Protein AF-A0A0F9HYS3-F1 (afdb_monomer_lite)

Structure (mmCIF, N/CA/C/O backbone):
data_AF-A0A0F9HYS3-F1
#
_entry.id   AF-A0A0F9HYS3-F1
#
loop_
_atom_site.group_PDB
_atom_site.id
_atom_site.type_symbol
_atom_site.label_atom_id
_atom_site.label_alt_id
_atom_site.label_comp_id
_atom_site.label_asym_id
_atom_site.label_entity_id
_atom_site.label_seq_id
_atom_site.pdbx_PDB_ins_code
_atom_site.Cartn_x
_atom_site.Cartn_y
_atom_site.Cartn_z
_atom_site.occupancy
_atom_site.B_iso_or_equiv
_atom_site.auth_seq_id
_atom_site.auth_comp_id
_atom_site.auth_asym_id
_atom_site.auth_atom_id
_atom_site.pdbx_PDB_model_num
ATOM 1 N N . TYR A 1 1 ? -2.710 7.771 -17.069 1.00 67.56 1 TYR A N 1
ATOM 2 C CA . TYR A 1 1 ? -3.568 6.941 -16.223 1.00 67.56 1 TYR A CA 1
ATOM 3 C C . TYR A 1 1 ? -4.146 5.810 -17.054 1.00 67.56 1 TYR A C 1
ATOM 5 O O . TYR A 1 1 ? -4.874 6.081 -18.005 1.00 67.56 1 TYR A O 1
ATOM 13 N N . ASP A 1 2 ? -3.765 4.574 -16.735 1.00 84.75 2 ASP A N 1
ATOM 14 C CA . ASP A 1 2 ? -4.340 3.351 -17.304 1.00 84.75 2 ASP A CA 1
ATOM 15 C C . ASP A 1 2 ? -4.899 2.511 -16.137 1.00 84.75 2 ASP A C 1
ATOM 17 O O . ASP A 1 2 ? -4.123 1.985 -15.327 1.00 84.75 2 ASP A O 1
ATOM 21 N N . PRO A 1 3 ? -6.233 2.416 -15.990 1.00 85.31 3 PRO A N 1
ATOM 22 C CA . PRO A 1 3 ? -6.839 1.704 -14.872 1.00 85.31 3 PRO A CA 1
ATOM 23 C C . PRO A 1 3 ? -6.605 0.190 -14.945 1.00 85.31 3 PRO A C 1
ATOM 25 O O . PRO A 1 3 ? -6.527 -0.462 -13.903 1.00 85.31 3 PRO A O 1
ATOM 28 N N . ILE A 1 4 ? -6.463 -0.376 -16.148 1.00 89.75 4 ILE A N 1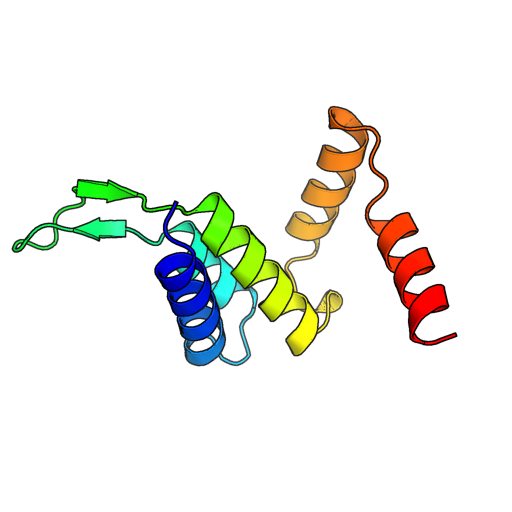
ATOM 29 C CA . ILE A 1 4 ? -6.208 -1.808 -16.322 1.00 89.75 4 ILE A CA 1
ATOM 30 C C . ILE A 1 4 ? -4.792 -2.132 -15.868 1.00 89.75 4 ILE A C 1
ATOM 32 O O . ILE A 1 4 ? -4.600 -3.091 -15.120 1.00 89.75 4 ILE A O 1
ATOM 36 N N . ASP A 1 5 ? -3.816 -1.313 -16.253 1.00 86.62 5 ASP A N 1
ATOM 37 C CA . ASP A 1 5 ? -2.4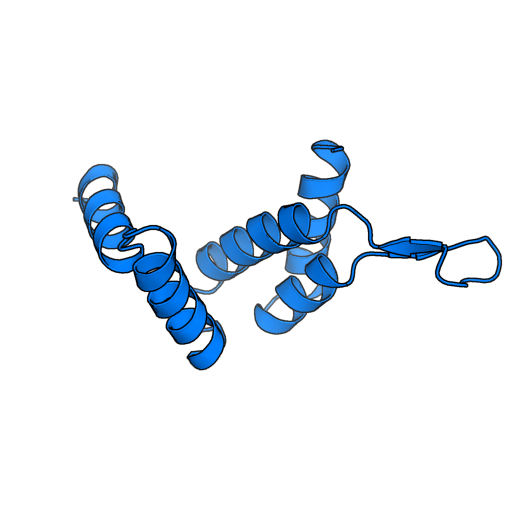35 -1.475 -15.799 1.00 86.62 5 ASP A CA 1
ATOM 38 C C . ASP A 1 5 ? -2.323 -1.312 -14.279 1.00 86.62 5 ASP A C 1
ATOM 40 O O . ASP A 1 5 ? -1.722 -2.153 -13.613 1.00 86.62 5 ASP A O 1
ATOM 44 N 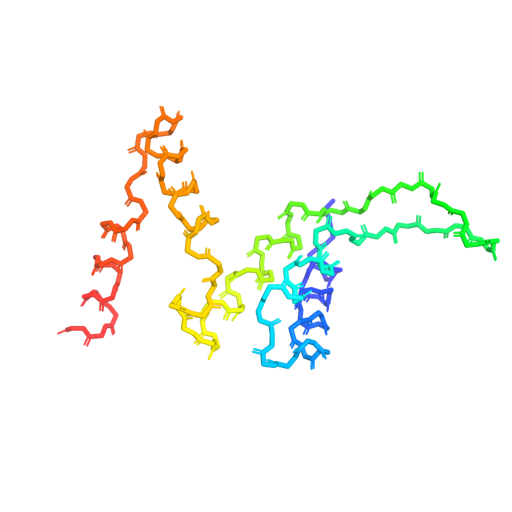N . THR A 1 6 ? -2.992 -0.300 -13.717 1.00 92.31 6 THR A N 1
ATOM 45 C CA . THR A 1 6 ? -3.007 -0.051 -12.268 1.00 92.31 6 THR A CA 1
ATOM 46 C C . THR A 1 6 ? -3.485 -1.278 -11.498 1.00 92.31 6 THR A C 1
ATOM 48 O O . THR A 1 6 ? -2.789 -1.774 -10.613 1.00 92.31 6 THR A O 1
ATOM 51 N N . LEU A 1 7 ? -4.654 -1.811 -11.864 1.00 93.19 7 LEU A N 1
ATOM 52 C CA . LEU A 1 7 ? -5.204 -3.001 -11.220 1.00 93.19 7 LEU A CA 1
ATOM 53 C C . LEU A 1 7 ? -4.299 -4.215 -11.446 1.00 93.19 7 LEU A C 1
ATOM 55 O O . LEU A 1 7 ? -3.928 -4.892 -10.488 1.00 93.19 7 LEU A O 1
ATOM 59 N N . THR A 1 8 ? -3.907 -4.478 -12.692 1.00 93.94 8 THR A N 1
ATOM 60 C CA . THR A 1 8 ? -3.129 -5.673 -13.051 1.00 93.94 8 THR A CA 1
ATOM 61 C C . THR A 1 8 ? -1.810 -5.731 -12.288 1.00 93.94 8 THR A C 1
ATOM 63 O O . THR A 1 8 ? -1.483 -6.766 -11.707 1.00 93.94 8 THR A O 1
ATOM 66 N N . VAL A 1 9 ? -1.079 -4.617 -12.222 1.00 94.19 9 VAL A N 1
ATOM 67 C CA . VAL A 1 9 ? 0.200 -4.526 -11.509 1.00 94.19 9 VAL A CA 1
ATOM 68 C C . VAL A 1 9 ? 0.006 -4.740 -10.012 1.00 94.19 9 VAL A C 1
ATOM 70 O O . VAL A 1 9 ? 0.721 -5.545 -9.414 1.00 94.19 9 VAL A O 1
ATOM 73 N N . SER A 1 10 ? -0.979 -4.082 -9.396 1.00 95.31 10 SER A N 1
ATOM 74 C CA . SER A 1 10 ? -1.228 -4.212 -7.957 1.00 95.31 10 SER A CA 1
ATOM 75 C C . SER A 1 10 ? -1.665 -5.625 -7.561 1.00 95.31 10 SER A C 1
ATOM 77 O O . SER A 1 10 ? -1.199 -6.145 -6.541 1.00 95.31 10 SER A O 1
ATOM 79 N N . PHE A 1 11 ? -2.507 -6.278 -8.369 1.00 95.56 11 PHE A N 1
ATOM 80 C CA . PHE A 1 11 ? -2.898 -7.675 -8.159 1.00 95.56 11 PHE A CA 1
ATOM 81 C C . PHE A 1 11 ? -1.718 -8.628 -8.351 1.00 95.56 11 PHE A C 1
ATOM 83 O O . PHE A 1 11 ? -1.491 -9.493 -7.504 1.00 95.56 11 PHE A O 1
ATOM 90 N N . ALA A 1 12 ? -0.938 -8.460 -9.422 1.00 96.19 12 ALA A N 1
ATOM 91 C CA . ALA A 1 12 ? 0.230 -9.292 -9.690 1.00 96.19 12 ALA A CA 1
ATOM 92 C C . ALA A 1 12 ? 1.275 -9.174 -8.571 1.00 96.19 12 ALA A C 1
ATOM 94 O O . ALA A 1 12 ? 1.778 -10.191 -8.092 1.00 96.19 12 ALA A O 1
ATOM 95 N N . ALA A 1 13 ? 1.547 -7.954 -8.098 1.00 96.19 13 ALA A N 1
ATOM 96 C CA . ALA A 1 13 ? 2.477 -7.700 -7.004 1.00 96.19 13 ALA A CA 1
ATOM 97 C C . ALA A 1 13 ? 2.047 -8.406 -5.710 1.00 96.19 13 ALA A C 1
ATOM 99 O O . ALA A 1 13 ? 2.849 -9.117 -5.106 1.00 96.19 13 ALA A O 1
ATOM 100 N N . ASN A 1 14 ? 0.774 -8.279 -5.321 1.00 96.06 14 ASN A N 1
ATOM 101 C CA . ASN A 1 14 ? 0.231 -8.962 -4.144 1.00 96.06 14 ASN A CA 1
ATOM 102 C C . ASN A 1 14 ? 0.238 -10.490 -4.306 1.00 96.06 14 ASN A C 1
ATOM 104 O O . ASN A 1 14 ? 0.625 -11.213 -3.392 1.00 96.06 14 ASN A O 1
ATOM 108 N N . ARG A 1 15 ? -0.121 -11.002 -5.489 1.00 95.81 15 ARG A N 1
ATOM 109 C CA . ARG A 1 15 ? -0.122 -12.444 -5.772 1.00 95.81 15 ARG A CA 1
ATOM 110 C C . ARG A 1 15 ? 1.277 -13.057 -5.739 1.00 95.81 15 ARG A C 1
ATOM 112 O O . ARG A 1 15 ? 1.414 -14.212 -5.328 1.00 95.81 15 ARG A O 1
ATOM 119 N N . PHE A 1 16 ? 2.280 -12.323 -6.214 1.00 96.25 16 PHE A N 1
ATOM 120 C CA . PHE A 1 16 ? 3.670 -12.768 -6.260 1.00 96.25 16 PHE A CA 1
ATOM 121 C C . PHE A 1 16 ? 4.353 -12.668 -4.895 1.00 96.25 16 PHE A C 1
ATOM 123 O O . PHE A 1 16 ? 5.085 -13.574 -4.507 1.00 96.25 16 PHE A O 1
ATOM 130 N N . ALA A 1 17 ? 4.107 -11.581 -4.164 1.00 94.50 17 ALA A N 1
ATOM 131 C CA . ALA A 1 17 ? 4.665 -11.375 -2.834 1.00 94.50 17 ALA A CA 1
ATOM 132 C C . ALA A 1 17 ? 3.985 -12.230 -1.750 1.00 94.50 17 ALA A C 1
ATOM 134 O O . ALA A 1 17 ? 4.558 -12.377 -0.677 1.00 94.50 17 ALA A O 1
ATOM 135 N N . ALA A 1 18 ? 2.814 -12.808 -2.053 1.00 83.38 18 ALA A N 1
ATOM 136 C CA . ALA A 1 18 ? 2.058 -13.750 -1.230 1.00 83.38 18 ALA A CA 1
ATOM 137 C C . ALA A 1 18 ? 1.799 -13.254 0.205 1.00 83.38 18 ALA A C 1
ATOM 139 O O . ALA A 1 18 ? 0.782 -12.611 0.454 1.00 83.38 18 ALA A O 1
ATOM 140 N N . ASP A 1 19 ? 2.690 -13.574 1.142 1.00 84.69 19 ASP A N 1
ATOM 141 C CA . ASP A 1 19 ? 2.591 -13.281 2.571 1.00 84.69 19 ASP A CA 1
ATOM 142 C C . ASP A 1 19 ? 3.439 -12.085 3.035 1.00 84.69 19 ASP A C 1
ATOM 144 O O . ASP A 1 19 ? 3.335 -11.691 4.200 1.00 84.69 19 ASP A O 1
ATOM 148 N N . ASP A 1 20 ? 4.222 -11.478 2.138 1.00 94.69 20 ASP A N 1
ATOM 149 C CA . ASP A 1 20 ? 5.032 -10.288 2.403 1.00 94.69 20 ASP A CA 1
ATOM 150 C C . ASP A 1 20 ? 4.362 -9.015 1.833 1.00 94.69 20 ASP A C 1
ATOM 152 O O . ASP A 1 20 ? 4.607 -8.623 0.682 1.00 94.69 20 ASP A O 1
ATOM 156 N N . PRO A 1 21 ? 3.523 -8.316 2.624 1.00 94.56 21 PRO A N 1
ATOM 157 C CA . PRO A 1 21 ? 2.834 -7.114 2.160 1.00 94.56 21 PRO A CA 1
ATOM 158 C C . PRO A 1 21 ? 3.801 -5.961 1.861 1.00 94.56 21 PRO A C 1
ATOM 160 O O . PRO A 1 21 ? 3.523 -5.126 0.998 1.00 94.56 21 PRO A O 1
ATOM 163 N N . ARG A 1 22 ? 4.971 -5.920 2.514 1.00 95.81 22 ARG A N 1
ATOM 164 C CA . ARG A 1 22 ? 6.003 -4.920 2.224 1.00 95.81 22 ARG A CA 1
ATOM 165 C C . ARG A 1 22 ? 6.561 -5.145 0.823 1.00 95.81 22 ARG A C 1
ATOM 167 O O . ARG A 1 22 ? 6.697 -4.186 0.063 1.00 95.81 22 ARG A O 1
ATOM 174 N N . ARG A 1 23 ? 6.865 -6.391 0.459 1.00 96.44 23 ARG A N 1
ATOM 175 C CA . ARG A 1 23 ? 7.348 -6.725 -0.885 1.00 96.44 23 ARG A CA 1
ATOM 176 C C . ARG A 1 23 ? 6.308 -6.418 -1.959 1.00 96.44 23 ARG A C 1
ATOM 178 O O . ARG A 1 23 ? 6.691 -5.886 -2.998 1.00 96.44 23 ARG A O 1
ATOM 185 N N . ALA A 1 24 ? 5.024 -6.675 -1.706 1.00 95.94 24 ALA A N 1
ATOM 186 C CA . ALA A 1 24 ? 3.946 -6.320 -2.636 1.00 95.94 24 ALA A CA 1
ATOM 187 C C . ALA A 1 24 ? 3.946 -4.815 -2.958 1.00 95.94 24 ALA A C 1
ATOM 189 O O . ALA A 1 24 ? 3.964 -4.420 -4.124 1.00 95.94 24 ALA A O 1
ATOM 190 N N . ILE A 1 25 ? 3.995 -3.975 -1.920 1.00 95.75 25 ILE A N 1
ATOM 191 C CA . ILE A 1 25 ? 4.006 -2.514 -2.064 1.00 95.75 25 ILE A CA 1
ATOM 192 C C . ILE A 1 25 ? 5.271 -2.054 -2.790 1.00 95.75 25 ILE A C 1
ATOM 194 O O . ILE A 1 25 ? 5.185 -1.261 -3.724 1.00 95.75 25 ILE A O 1
ATOM 198 N N . LEU A 1 26 ? 6.440 -2.582 -2.409 1.00 95.81 26 LEU A N 1
ATOM 199 C CA . LEU A 1 26 ? 7.714 -2.206 -3.024 1.00 95.81 26 LEU A CA 1
ATOM 200 C C . LEU A 1 26 ? 7.776 -2.550 -4.513 1.00 95.81 26 LEU A C 1
ATOM 202 O O . LEU A 1 26 ? 8.322 -1.762 -5.280 1.00 95.81 26 LEU A O 1
ATOM 206 N N . ILE A 1 27 ? 7.210 -3.683 -4.934 1.00 94.88 27 ILE A N 1
ATOM 207 C CA . ILE A 1 27 ? 7.098 -4.025 -6.357 1.00 94.88 27 ILE A CA 1
ATOM 208 C C . ILE A 1 27 ? 6.236 -2.984 -7.079 1.00 94.88 27 ILE A C 1
ATOM 210 O O . ILE A 1 27 ? 6.654 -2.457 -8.107 1.00 94.88 27 ILE A O 1
ATOM 214 N N . ALA A 1 28 ? 5.065 -2.655 -6.529 1.00 95.06 28 ALA A N 1
ATOM 215 C CA . ALA A 1 28 ? 4.116 -1.756 -7.177 1.00 95.06 28 ALA A CA 1
ATOM 216 C C . ALA A 1 28 ? 4.655 -0.321 -7.331 1.00 95.06 28 ALA A C 1
ATOM 218 O O . ALA A 1 28 ? 4.567 0.242 -8.422 1.00 95.06 28 ALA A O 1
ATOM 219 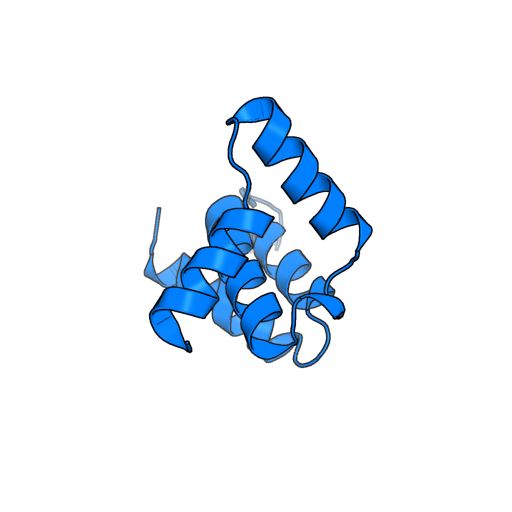N N . VAL A 1 29 ? 5.269 0.246 -6.283 1.00 94.50 29 VAL A N 1
ATOM 220 C CA . VAL A 1 29 ? 5.792 1.632 -6.300 1.00 94.50 29 VAL A CA 1
ATOM 221 C C . VAL A 1 29 ? 7.089 1.794 -7.102 1.00 94.50 29 VAL A C 1
ATOM 223 O O . VAL A 1 29 ? 7.491 2.915 -7.408 1.00 94.50 29 VAL A O 1
ATOM 226 N N . ASN A 1 30 ? 7.753 0.687 -7.446 1.00 93.25 30 ASN A N 1
ATOM 227 C CA . ASN A 1 30 ? 8.950 0.675 -8.293 1.00 93.25 30 ASN A CA 1
ATOM 228 C C . ASN A 1 30 ? 8.666 0.143 -9.705 1.00 93.25 30 ASN A C 1
ATOM 230 O O . ASN A 1 30 ? 9.606 -0.164 -10.445 1.00 93.25 30 ASN A O 1
ATOM 234 N N . HIS A 1 31 ? 7.390 0.016 -10.087 1.00 89.69 31 HIS A N 1
ATOM 235 C CA . HIS A 1 31 ? 7.021 -0.444 -11.421 1.00 89.69 31 HIS A CA 1
ATOM 236 C C . HIS A 1 31 ? 7.544 0.524 -12.484 1.00 89.69 31 HIS A C 1
ATOM 238 O O . HIS A 1 31 ? 7.283 1.732 -12.451 1.00 89.69 31 HIS A O 1
ATOM 244 N N . ARG A 1 32 ? 8.318 -0.018 -13.424 1.00 89.44 32 ARG A N 1
ATOM 245 C CA . ARG A 1 32 ? 9.073 0.758 -14.406 1.00 89.44 32 ARG A CA 1
ATOM 246 C C . ARG A 1 32 ? 8.796 0.298 -15.823 1.00 89.44 32 ARG A C 1
ATOM 248 O O . ARG A 1 32 ? 8.526 -0.872 -16.071 1.00 89.44 32 ARG A O 1
ATOM 255 N N . ASP A 1 33 ? 8.896 1.253 -16.728 1.00 89.62 33 ASP A N 1
ATOM 256 C CA . ASP A 1 33 ? 8.949 1.036 -18.162 1.00 89.62 33 ASP A CA 1
ATOM 257 C C . ASP A 1 33 ? 10.424 0.871 -18.549 1.00 89.62 33 ASP A C 1
ATOM 259 O O . ASP A 1 33 ? 11.271 1.664 -18.112 1.00 89.62 33 ASP A O 1
ATOM 263 N N . THR A 1 34 ? 10.747 -0.157 -19.327 1.00 91.88 34 THR A N 1
ATOM 264 C CA . THR A 1 34 ? 12.118 -0.418 -19.784 1.00 91.88 34 THR A CA 1
ATOM 265 C C . THR A 1 34 ? 12.166 -0.596 -21.288 1.00 91.88 34 THR A C 1
ATOM 267 O O . THR A 1 34 ? 11.222 -1.121 -21.873 1.00 91.88 34 THR A O 1
ATOM 270 N N . ASP A 1 35 ? 13.274 -0.196 -21.904 1.00 94.31 35 ASP A N 1
ATOM 271 C CA . ASP A 1 35 ? 13.517 -0.469 -23.317 1.00 94.31 35 ASP A CA 1
ATOM 272 C C . ASP A 1 35 ? 13.890 -1.945 -23.559 1.00 94.31 35 ASP A C 1
ATOM 274 O O . ASP A 1 35 ? 13.973 -2.758 -22.633 1.00 94.31 35 ASP A O 1
ATOM 278 N N . GLU A 1 36 ? 14.134 -2.295 -24.823 1.00 94.38 36 GLU A N 1
ATOM 279 C CA . GLU A 1 36 ? 14.532 -3.647 -25.240 1.00 94.38 36 GLU A CA 1
ATOM 280 C C . GLU A 1 36 ? 15.857 -4.114 -24.609 1.00 94.38 36 GLU A C 1
ATOM 282 O O . GLU A 1 36 ? 16.097 -5.313 -24.485 1.00 94.38 36 GLU A O 1
ATOM 287 N N . SER A 1 37 ? 16.710 -3.180 -24.173 1.00 94.50 37 SER A N 1
ATOM 288 C CA . SER A 1 37 ? 17.975 -3.454 -23.478 1.00 94.50 37 SER A CA 1
ATOM 289 C C . SER A 1 37 ? 17.816 -3.515 -21.952 1.00 94.50 37 SER A C 1
ATOM 291 O O . SER A 1 37 ? 18.805 -3.631 -21.222 1.00 94.50 37 SER A O 1
ATOM 293 N N . GLY A 1 38 ? 16.581 -3.423 -21.447 1.00 90.81 38 GLY A N 1
ATOM 294 C CA . GLY A 1 38 ? 16.262 -3.424 -20.023 1.00 90.81 38 GLY A CA 1
ATOM 295 C C . GLY A 1 38 ? 16.624 -2.125 -19.299 1.00 90.81 38 GLY A C 1
ATOM 296 O O . GLY A 1 38 ? 16.579 -2.093 -18.065 1.00 90.81 38 GLY A O 1
ATOM 297 N N . GLN A 1 39 ? 16.984 -1.061 -20.023 1.00 93.81 39 GLN A N 1
ATOM 298 C CA . GLN A 1 39 ? 17.285 0.235 -19.424 1.00 93.81 39 GLN A CA 1
ATOM 299 C C . GLN A 1 39 ? 15.998 0.951 -19.029 1.00 93.81 39 GLN A C 1
ATOM 301 O O . GLN A 1 39 ? 14.974 0.850 -19.702 1.00 93.81 39 GLN A O 1
ATOM 306 N N . LEU A 1 40 ? 16.049 1.672 -17.908 1.00 92.56 40 LEU A N 1
ATOM 307 C CA . LEU A 1 40 ? 14.919 2.451 -17.411 1.00 92.56 40 LEU A CA 1
ATOM 308 C C . LEU A 1 40 ? 14.575 3.563 -18.407 1.00 92.56 40 LEU A C 1
ATOM 310 O O . LEU A 1 40 ? 15.374 4.472 -18.615 1.00 92.56 40 LEU A O 1
ATOM 314 N N . VAL A 1 41 ? 13.358 3.527 -18.946 1.00 93.62 41 VAL A N 1
ATOM 315 C CA . VAL A 1 41 ? 12.804 4.628 -19.745 1.00 93.62 41 VAL A CA 1
ATOM 316 C C . VAL A 1 41 ? 12.134 5.633 -18.817 1.00 93.62 41 VAL A C 1
ATOM 318 O O . VAL A 1 41 ? 12.405 6.830 -18.872 1.00 93.62 41 VAL A O 1
ATOM 321 N N . ARG A 1 42 ? 11.251 5.142 -17.941 1.00 88.88 42 ARG A N 1
ATOM 322 C CA . ARG A 1 42 ? 10.507 5.955 -16.970 1.00 88.88 42 ARG A CA 1
ATOM 323 C C . ARG A 1 42 ? 9.900 5.090 -15.873 1.00 88.88 42 ARG A C 1
ATOM 325 O O . ARG A 1 42 ? 9.697 3.890 -16.050 1.00 88.88 42 ARG A O 1
ATOM 332 N N . PHE A 1 43 ? 9.527 5.718 -14.764 1.00 84.00 43 PHE A N 1
ATOM 333 C CA . PHE A 1 43 ? 8.575 5.111 -13.836 1.00 84.00 43 PHE A CA 1
ATOM 334 C C . PHE A 1 43 ? 7.164 5.151 -14.430 1.00 84.00 43 PHE A C 1
ATOM 336 O O . PHE A 1 43 ? 6.814 6.072 -15.176 1.00 84.00 43 PHE A O 1
ATOM 343 N N . ARG A 1 44 ? 6.374 4.114 -14.139 1.00 86.44 44 ARG A N 1
ATOM 344 C CA . ARG A 1 44 ? 4.951 4.072 -14.506 1.00 86.44 44 ARG A CA 1
ATOM 345 C C . ARG A 1 44 ? 4.125 4.793 -13.429 1.00 86.44 44 ARG A C 1
ATOM 347 O O . ARG A 1 44 ? 4.688 5.536 -12.632 1.00 86.44 44 ARG A O 1
ATOM 354 N N . ASP A 1 45 ? 2.806 4.623 -13.454 1.00 87.00 45 ASP A N 1
ATOM 355 C CA . ASP A 1 45 ? 1.819 5.271 -12.567 1.00 87.00 45 ASP A CA 1
ATOM 356 C C . ASP A 1 45 ? 1.924 4.730 -11.121 1.00 87.00 45 ASP A C 1
ATOM 358 O O . ASP A 1 45 ? 1.104 3.938 -10.655 1.00 87.00 45 ASP A O 1
ATOM 362 N N . ASN A 1 46 ? 3.050 5.030 -10.472 1.00 88.56 46 ASN A N 1
ATOM 363 C CA . ASN A 1 46 ? 3.559 4.314 -9.306 1.00 88.56 46 ASN A CA 1
ATOM 364 C C . ASN A 1 46 ? 2.869 4.687 -7.988 1.00 88.56 46 ASN A C 1
ATOM 366 O O . ASN A 1 46 ? 2.845 3.884 -7.052 1.00 88.56 46 ASN A O 1
ATOM 370 N N . ASP A 1 47 ? 2.299 5.884 -7.916 1.00 90.31 47 ASP A N 1
ATOM 371 C CA . ASP A 1 47 ? 1.426 6.321 -6.835 1.00 90.31 47 ASP A CA 1
ATOM 372 C C . ASP A 1 47 ? 0.086 5.577 -6.892 1.00 90.31 47 ASP A C 1
ATOM 374 O O . ASP A 1 47 ? -0.340 5.019 -5.878 1.00 90.31 47 ASP A O 1
ATOM 378 N N . CYS A 1 48 ? -0.530 5.463 -8.071 1.00 92.50 48 CYS A N 1
ATOM 379 C CA . CYS A 1 48 ? -1.773 4.718 -8.267 1.00 92.50 48 CYS A CA 1
ATOM 380 C C . CYS A 1 48 ? -1.595 3.218 -7.994 1.00 92.50 48 CYS A C 1
ATOM 382 O O . CYS A 1 48 ? -2.363 2.624 -7.229 1.00 92.50 48 CYS A O 1
ATOM 384 N N . THR A 1 49 ? -0.569 2.591 -8.580 1.00 94.88 49 THR A N 1
ATOM 385 C CA . THR A 1 49 ? -0.291 1.162 -8.353 1.00 94.88 49 THR A CA 1
ATOM 386 C C . THR A 1 49 ? 0.084 0.903 -6.897 1.00 94.88 49 THR A C 1
ATOM 388 O O . THR A 1 49 ? -0.360 -0.092 -6.318 1.00 94.88 49 THR A O 1
ATOM 391 N N . GLY A 1 50 ? 0.860 1.801 -6.282 1.00 94.56 50 GLY A N 1
ATOM 392 C CA . GLY A 1 50 ? 1.231 1.754 -4.873 1.00 94.56 50 GLY A CA 1
ATOM 393 C C . GLY A 1 50 ? 0.028 1.845 -3.943 1.00 94.56 50 GLY A C 1
ATOM 394 O O . GLY A 1 50 ? -0.105 1.028 -3.031 1.00 94.56 50 GLY A O 1
ATOM 395 N N . TYR A 1 51 ? -0.877 2.789 -4.208 1.00 94.38 51 TYR A N 1
ATOM 396 C CA . TYR A 1 51 ? -2.111 2.977 -3.451 1.00 94.38 51 TYR A CA 1
ATOM 397 C C . TYR A 1 51 ? -2.972 1.709 -3.465 1.00 94.38 51 TYR A C 1
ATOM 399 O O . TYR A 1 51 ? -3.305 1.168 -2.408 1.00 94.38 51 TYR A O 1
ATOM 407 N N . VAL A 1 52 ? -3.275 1.183 -4.656 1.00 95.81 52 VAL A N 1
ATOM 408 C CA . VAL A 1 52 ? -4.103 -0.025 -4.795 1.00 95.81 52 VAL A CA 1
ATOM 409 C C . VAL A 1 52 ? -3.389 -1.249 -4.215 1.00 95.81 52 VAL A C 1
ATOM 411 O O . VAL A 1 52 ? -4.012 -2.054 -3.521 1.00 95.81 52 VAL A O 1
ATOM 414 N N . ALA A 1 53 ? -2.077 -1.386 -4.428 1.00 95.75 53 ALA A N 1
ATOM 415 C CA . ALA A 1 53 ? -1.313 -2.508 -3.889 1.00 95.75 53 ALA A CA 1
ATOM 416 C C . ALA A 1 53 ? -1.275 -2.497 -2.358 1.00 95.75 53 ALA A C 1
ATOM 418 O O . ALA A 1 53 ? -1.437 -3.556 -1.756 1.00 95.75 53 ALA A O 1
ATOM 419 N N . GLY A 1 54 ? -1.101 -1.328 -1.736 1.00 95.00 54 GLY A N 1
ATOM 420 C CA . GLY A 1 54 ? -1.122 -1.165 -0.283 1.00 95.00 54 GLY A CA 1
ATOM 421 C C . GLY A 1 54 ? -2.497 -1.430 0.323 1.00 95.00 54 GLY A C 1
ATOM 422 O O . GLY A 1 54 ? -2.587 -2.113 1.344 1.00 95.00 54 GLY A O 1
ATOM 423 N N . ALA A 1 55 ? -3.567 -0.970 -0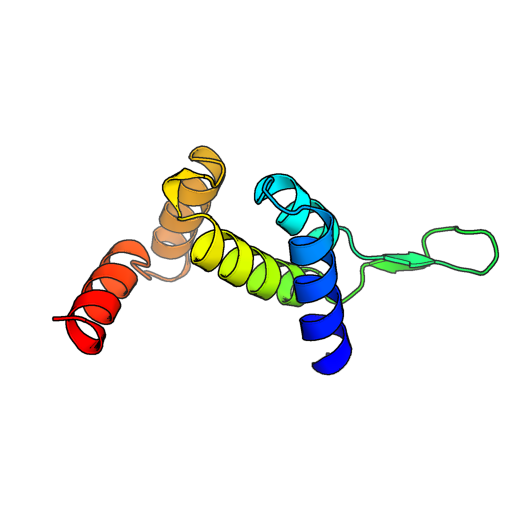.333 1.00 94.50 55 ALA A N 1
ATOM 424 C CA . ALA A 1 55 ? -4.937 -1.261 0.083 1.00 94.50 55 ALA A CA 1
ATOM 425 C C . ALA A 1 55 ? -5.221 -2.774 0.069 1.00 94.50 55 ALA A C 1
ATOM 427 O O . ALA A 1 55 ? -5.705 -3.319 1.061 1.00 94.50 55 ALA A O 1
ATOM 428 N N . LEU A 1 56 ? -4.851 -3.468 -1.015 1.00 95.12 56 LEU A N 1
ATOM 429 C CA . LEU A 1 56 ? -4.983 -4.925 -1.125 1.00 95.12 56 LEU A CA 1
ATOM 430 C C . LEU A 1 56 ? -4.130 -5.656 -0.081 1.00 95.12 56 LEU A C 1
ATOM 432 O O . LEU A 1 56 ? -4.636 -6.530 0.621 1.00 95.12 56 LEU A O 1
ATOM 436 N N . ALA A 1 57 ? -2.863 -5.268 0.067 1.00 94.88 57 ALA A N 1
ATOM 437 C CA . ALA A 1 57 ? -1.946 -5.875 1.023 1.00 94.88 57 ALA A CA 1
ATOM 438 C C . ALA A 1 57 ? -2.476 -5.755 2.460 1.00 94.88 57 ALA A C 1
ATOM 440 O O . ALA A 1 57 ? -2.499 -6.740 3.200 1.00 94.88 57 ALA A O 1
ATOM 441 N N . GLY A 1 58 ? -2.954 -4.570 2.852 1.00 93.06 58 GLY A N 1
ATOM 442 C CA . GLY A 1 58 ? -3.541 -4.333 4.169 1.00 93.06 58 GLY A CA 1
ATOM 443 C C . GLY A 1 58 ? -4.849 -5.095 4.391 1.00 93.06 58 GLY A C 1
ATOM 444 O O . GLY A 1 58 ? -5.047 -5.649 5.472 1.00 93.06 58 GLY A O 1
ATOM 445 N N . ALA A 1 59 ? -5.711 -5.176 3.373 1.00 91.88 59 ALA A N 1
ATOM 446 C CA . ALA A 1 59 ? -6.975 -5.907 3.452 1.00 91.88 59 ALA A CA 1
ATOM 447 C C . ALA A 1 59 ? -6.773 -7.426 3.587 1.00 91.88 59 ALA A C 1
ATOM 449 O O . ALA A 1 59 ? -7.459 -8.065 4.379 1.00 91.88 59 ALA A O 1
ATOM 450 N N . ILE A 1 60 ? -5.816 -8.001 2.849 1.00 92.12 60 ILE A N 1
ATOM 451 C CA . ILE A 1 60 ? -5.538 -9.447 2.851 1.00 92.12 60 ILE A CA 1
ATOM 452 C C . ILE A 1 60 ? -4.770 -9.869 4.109 1.00 92.12 60 ILE A C 1
ATOM 454 O O . ILE A 1 60 ? -5.090 -10.880 4.730 1.00 92.12 60 ILE A O 1
ATOM 458 N N . SER A 1 61 ? -3.729 -9.116 4.473 1.00 91.38 61 SER A N 1
ATOM 459 C CA . SER A 1 61 ? -2.767 -9.518 5.512 1.00 91.38 61 SER A CA 1
ATOM 460 C C . SER A 1 61 ? -3.068 -8.924 6.896 1.00 91.38 61 SER A C 1
ATOM 462 O O . SER A 1 61 ? -2.524 -9.379 7.905 1.00 91.38 61 SER A O 1
ATOM 464 N N . GLY A 1 62 ? -3.963 -7.934 6.955 1.00 90.00 62 GLY A N 1
ATOM 465 C CA . GLY A 1 62 ? -4.249 -7.136 8.140 1.00 90.00 62 GLY A CA 1
ATOM 466 C C . GLY A 1 62 ? -3.218 -6.024 8.354 1.00 90.00 62 GLY A C 1
ATOM 467 O O . GLY A 1 62 ? -2.013 -6.219 8.206 1.00 90.00 62 GLY A O 1
ATOM 468 N N . ALA A 1 63 ? -3.681 -4.849 8.792 1.00 86.38 63 ALA A N 1
ATOM 469 C CA . ALA A 1 63 ? -2.837 -3.655 8.941 1.00 86.38 63 ALA A CA 1
ATOM 470 C C . ALA A 1 63 ? -1.604 -3.856 9.847 1.00 86.38 63 ALA A C 1
ATOM 472 O O . ALA A 1 63 ? -0.573 -3.233 9.624 1.00 86.38 63 ALA A O 1
ATOM 473 N N . LYS A 1 64 ? -1.672 -4.763 10.833 1.00 90.25 64 LYS A N 1
ATOM 474 C CA . LYS A 1 64 ? -0.550 -5.073 11.741 1.00 90.25 64 LYS A CA 1
ATOM 475 C C . LYS A 1 64 ? 0.632 -5.777 11.062 1.00 90.25 64 LYS A C 1
ATOM 477 O O . LYS A 1 64 ? 1.695 -5.856 11.665 1.00 90.25 64 LYS A O 1
ATOM 482 N N . ARG A 1 65 ? 0.447 -6.322 9.854 1.00 92.50 65 ARG A N 1
ATOM 483 C CA . ARG A 1 65 ? 1.532 -6.927 9.065 1.00 92.50 65 ARG A CA 1
ATOM 484 C C . ARG A 1 65 ? 2.259 -5.921 8.173 1.00 92.50 65 ARG A C 1
ATOM 486 O O . ARG A 1 65 ? 3.312 -6.251 7.634 1.00 92.50 65 ARG A O 1
ATOM 493 N N . LEU A 1 66 ? 1.728 -4.709 8.019 1.00 92.44 66 LEU A N 1
ATOM 494 C CA . LEU A 1 66 ? 2.443 -3.621 7.357 1.00 92.44 66 LEU A CA 1
ATOM 495 C C . LEU A 1 66 ? 3.554 -3.083 8.274 1.00 92.44 66 LEU A C 1
ATOM 497 O O . LEU A 1 66 ? 3.429 -3.170 9.498 1.00 92.44 66 LEU A O 1
ATOM 501 N N . PRO A 1 67 ? 4.630 -2.495 7.718 1.00 93.19 67 PRO A N 1
ATOM 502 C CA . PRO A 1 67 ? 5.642 -1.828 8.532 1.00 93.19 67 PRO A CA 1
ATOM 503 C C . PRO A 1 67 ? 5.010 -0.707 9.371 1.00 93.19 67 PRO A C 1
ATOM 505 O O . PRO A 1 67 ? 4.448 0.235 8.813 1.00 93.19 67 PRO A O 1
ATOM 508 N N . GLY A 1 68 ? 5.104 -0.806 10.702 1.00 94.06 68 GLY A N 1
ATOM 509 C CA . GLY A 1 68 ? 4.449 0.132 11.627 1.00 94.06 68 GLY A CA 1
ATOM 510 C C . GLY A 1 68 ? 4.837 1.588 11.374 1.00 94.06 68 GLY A C 1
ATOM 511 O O . GLY A 1 68 ? 3.964 2.437 11.230 1.00 94.06 68 GLY A O 1
ATOM 512 N N . GLU A 1 69 ? 6.132 1.842 11.171 1.00 97.00 69 GLU A N 1
ATOM 513 C CA . GLU A 1 69 ? 6.661 3.170 10.838 1.00 97.00 69 GLU A CA 1
ATOM 514 C C . GLU A 1 69 ? 6.009 3.764 9.578 1.00 97.00 69 GLU A C 1
ATOM 516 O O . GLU A 1 69 ? 5.707 4.953 9.528 1.00 97.00 69 GLU A O 1
ATOM 521 N N . TRP A 1 70 ? 5.744 2.950 8.549 1.00 94.88 70 TRP A N 1
ATOM 522 C CA . TRP A 1 70 ? 5.106 3.443 7.324 1.00 94.88 70 TRP A CA 1
ATOM 523 C C . TRP A 1 70 ? 3.667 3.872 7.589 1.00 94.88 70 TRP A C 1
ATOM 525 O O . TRP A 1 70 ? 3.241 4.924 7.116 1.00 94.88 70 TRP A O 1
ATOM 535 N N . VAL A 1 71 ? 2.929 3.073 8.362 1.00 94.44 71 VAL A N 1
ATOM 536 C CA . VAL A 1 71 ? 1.549 3.387 8.741 1.00 94.44 71 VAL A CA 1
ATOM 537 C C . VAL A 1 71 ? 1.515 4.668 9.572 1.00 94.44 71 VAL A C 1
ATOM 539 O O . VAL A 1 71 ? 0.777 5.589 9.236 1.00 94.44 71 VAL A O 1
ATOM 542 N N . GLU A 1 72 ? 2.348 4.762 10.606 1.00 96.31 72 GLU A N 1
ATOM 543 C CA . GLU A 1 72 ? 2.441 5.936 11.481 1.00 96.31 72 GLU A CA 1
ATOM 544 C C . GLU A 1 72 ? 2.780 7.207 10.696 1.00 96.31 72 GLU A C 1
ATOM 546 O O . GLU A 1 72 ? 2.096 8.223 10.842 1.00 96.31 72 GLU A O 1
ATOM 551 N N . ASN A 1 73 ? 3.760 7.131 9.792 1.00 96.50 73 ASN A N 1
ATOM 552 C CA . ASN A 1 73 ? 4.146 8.251 8.938 1.00 96.50 73 ASN A CA 1
ATOM 553 C C . ASN A 1 73 ? 2.999 8.702 8.025 1.00 96.50 73 ASN A C 1
ATOM 555 O O . ASN A 1 73 ? 2.759 9.903 7.895 1.00 96.50 73 ASN A O 1
ATOM 559 N N . VAL A 1 74 ? 2.256 7.769 7.420 1.00 94.38 74 VAL A N 1
ATOM 560 C CA . VAL A 1 74 ? 1.108 8.096 6.557 1.00 94.38 74 VAL A CA 1
ATOM 561 C C . VAL A 1 74 ? -0.026 8.737 7.356 1.00 94.38 74 VAL A C 1
ATOM 563 O O . VAL A 1 74 ? -0.590 9.734 6.899 1.00 94.38 74 VAL A O 1
ATOM 566 N N . LEU A 1 75 ? -0.348 8.209 8.541 1.00 96.06 75 LEU A N 1
ATOM 567 C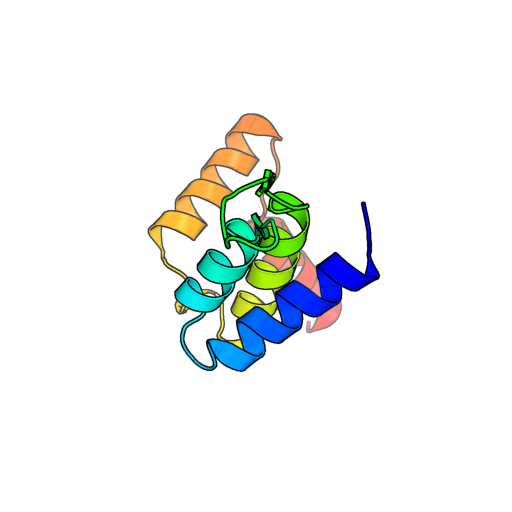 CA . LEU A 1 75 ? -1.377 8.776 9.419 1.00 96.06 75 LEU A CA 1
ATOM 568 C C . LEU A 1 75 ? -1.005 10.200 9.855 1.00 96.06 75 LEU A C 1
ATOM 570 O O . LEU A 1 75 ? -1.815 11.121 9.725 1.00 96.06 75 LEU A O 1
ATOM 574 N N . ALA A 1 76 ? 0.234 10.396 10.312 1.00 97.50 76 ALA A N 1
ATOM 575 C CA . ALA A 1 76 ? 0.731 11.696 10.747 1.00 97.50 76 ALA A CA 1
ATOM 576 C C . ALA A 1 76 ? 0.768 12.711 9.593 1.00 97.50 76 ALA A C 1
ATOM 578 O O . ALA A 1 76 ? 0.316 13.849 9.750 1.00 97.50 76 ALA A O 1
ATOM 579 N N . ALA A 1 77 ? 1.259 12.303 8.418 1.00 97.25 77 ALA A N 1
ATOM 580 C CA . ALA A 1 77 ? 1.330 13.163 7.242 1.00 97.25 77 ALA A CA 1
ATOM 581 C C . ALA A 1 77 ? -0.064 13.575 6.752 1.00 97.25 77 ALA A C 1
ATOM 583 O O . ALA A 1 77 ? -0.288 14.759 6.503 1.00 97.25 77 ALA A O 1
ATOM 584 N N . ASN A 1 78 ? -1.016 12.639 6.671 1.00 97.06 78 ASN A N 1
ATOM 585 C CA . ASN A 1 78 ? -2.377 12.952 6.231 1.00 97.06 78 ASN A CA 1
ATOM 586 C C . ASN A 1 78 ? -3.071 13.923 7.176 1.00 97.06 78 ASN A C 1
ATOM 588 O O . ASN A 1 78 ? -3.705 14.876 6.718 1.00 97.06 78 ASN A O 1
ATOM 592 N N . ARG A 1 79 ? -2.890 13.736 8.488 1.00 97.62 79 ARG A N 1
ATOM 593 C CA . ARG A 1 79 ? -3.467 14.664 9.452 1.00 97.62 79 ARG A CA 1
ATOM 594 C C . ARG A 1 79 ? -2.845 16.051 9.349 1.00 97.62 79 ARG A C 1
ATOM 596 O O . ARG A 1 79 ? -3.557 17.043 9.406 1.00 97.62 79 ARG A O 1
ATOM 603 N N . LYS A 1 80 ? -1.529 16.134 9.157 1.00 97.81 80 LYS A N 1
ATOM 604 C CA . LYS A 1 80 ? -0.818 17.413 9.053 1.00 97.81 80 LYS A CA 1
ATOM 605 C C . LYS A 1 80 ? -1.136 18.181 7.766 1.00 97.81 80 LYS A C 1
ATOM 607 O O . LYS A 1 80 ? -1.262 19.399 7.815 1.00 97.81 80 LYS A O 1
ATOM 612 N N . VAL A 1 81 ? -1.182 17.496 6.624 1.00 98.06 81 VAL A N 1
ATOM 613 C CA . VAL A 1 81 ? -1.280 18.136 5.300 1.00 98.06 81 VAL A CA 1
ATOM 614 C C . VAL A 1 81 ? -2.731 18.370 4.890 1.00 98.06 81 VAL A C 1
ATOM 616 O O . VAL A 1 81 ? -3.032 19.407 4.307 1.00 98.06 81 VAL A O 1
ATOM 619 N N . TYR A 1 82 ? -3.622 17.428 5.200 1.00 96.44 82 TYR A N 1
ATOM 620 C CA . TYR A 1 82 ? -5.000 17.437 4.705 1.00 96.44 82 TYR A CA 1
ATOM 621 C C . TYR A 1 82 ? -6.053 17.579 5.816 1.00 96.44 82 TYR A C 1
ATOM 623 O O . TYR A 1 82 ? -7.238 17.624 5.505 1.00 96.44 82 TYR A O 1
ATOM 631 N N . ASP A 1 83 ? -5.649 17.614 7.095 1.00 97.31 83 ASP A N 1
ATOM 632 C CA . ASP A 1 83 ? -6.541 17.491 8.267 1.00 97.31 83 ASP A CA 1
ATOM 633 C C . ASP A 1 83 ? -7.460 16.254 8.204 1.00 97.31 83 ASP A C 1
ATOM 635 O O . ASP A 1 83 ? -8.565 16.217 8.745 1.00 97.31 83 ASP A O 1
ATOM 639 N N . ILE A 1 84 ? -6.979 15.192 7.547 1.00 97.81 84 ILE A N 1
ATOM 640 C CA . ILE A 1 84 ? -7.699 13.924 7.427 1.00 97.81 84 ILE A CA 1
ATOM 641 C C . ILE A 1 84 ? -7.214 12.964 8.509 1.00 97.81 84 ILE A C 1
ATOM 643 O O . ILE A 1 84 ? -6.037 12.613 8.584 1.00 97.81 84 ILE A O 1
ATOM 647 N N . ASP A 1 85 ? -8.156 12.489 9.320 1.00 97.56 85 ASP A N 1
ATOM 648 C CA . ASP A 1 85 ? -7.929 11.436 10.305 1.00 97.56 85 ASP A CA 1
ATOM 649 C C . ASP A 1 85 ? -8.297 10.068 9.722 1.00 97.56 85 ASP A C 1
ATOM 651 O O . ASP A 1 85 ? -9.431 9.599 9.831 1.00 97.56 85 ASP A O 1
ATOM 655 N N . ILE A 1 86 ? -7.328 9.428 9.065 1.00 95.44 86 ILE A N 1
ATOM 656 C CA . ILE A 1 86 ? -7.539 8.117 8.437 1.00 95.44 86 ILE A CA 1
ATOM 657 C C . ILE A 1 86 ? -7.952 7.069 9.479 1.00 95.44 86 ILE A C 1
ATOM 659 O O . ILE A 1 86 ? -8.840 6.264 9.206 1.00 95.44 86 ILE A O 1
ATOM 663 N N . ALA A 1 87 ? -7.349 7.071 10.672 1.00 94.56 87 ALA A N 1
ATOM 664 C CA . ALA A 1 87 ? -7.649 6.082 11.705 1.00 94.56 87 ALA A CA 1
ATOM 665 C C . ALA A 1 87 ? -9.101 6.196 12.194 1.00 94.56 87 ALA A C 1
ATOM 667 O O . ALA A 1 87 ? -9.795 5.180 12.305 1.00 94.56 87 ALA A O 1
ATOM 668 N N . ARG A 1 88 ? -9.587 7.425 12.414 1.00 96.94 88 ARG A N 1
ATOM 669 C CA . ARG A 1 88 ? -11.002 7.674 12.716 1.00 96.94 88 ARG A CA 1
ATOM 670 C C . ARG A 1 88 ? -11.903 7.194 11.581 1.00 96.94 88 ARG A C 1
ATOM 672 O O . ARG A 1 88 ? -12.842 6.448 11.846 1.00 96.94 88 ARG A O 1
ATOM 679 N N . ASN A 1 89 ? -11.588 7.559 10.337 1.00 96.25 89 ASN A N 1
ATOM 680 C CA . ASN A 1 89 ? -12.395 7.193 9.170 1.00 96.25 89 ASN A CA 1
ATOM 681 C C . ASN A 1 89 ? -12.493 5.668 8.992 1.00 96.25 89 ASN A C 1
ATOM 683 O O . ASN A 1 89 ? -13.571 5.153 8.707 1.00 96.25 89 ASN A O 1
ATOM 687 N N . VAL A 1 90 ? -11.398 4.927 9.206 1.00 93.50 90 VAL A N 1
ATOM 688 C CA . VAL A 1 90 ? -11.410 3.453 9.199 1.00 93.50 90 VAL A CA 1
ATOM 689 C C . VAL A 1 90 ? -12.348 2.914 10.282 1.00 93.50 90 VAL A C 1
ATOM 691 O O . VAL A 1 90 ? -13.141 2.015 10.014 1.00 93.50 90 VAL A O 1
ATOM 694 N N . GLY A 1 91 ? -12.298 3.472 11.495 1.00 95.12 91 GLY A N 1
ATOM 695 C CA . GLY A 1 91 ? -13.186 3.074 12.588 1.00 95.12 91 GLY A CA 1
ATOM 696 C C . GLY A 1 91 ? -14.667 3.335 12.293 1.00 95.12 91 GLY A C 1
ATOM 697 O O . GLY A 1 91 ? -15.508 2.485 12.579 1.00 95.12 91 GLY A O 1
ATOM 698 N N . GLU A 1 92 ? -14.990 4.485 11.704 1.00 97.38 92 GLU A N 1
ATOM 699 C CA . GLU A 1 92 ? -16.351 4.839 11.278 1.00 97.38 92 GLU A CA 1
ATOM 700 C C . GLU A 1 92 ? -16.848 3.934 10.148 1.00 97.38 92 GLU A C 1
ATOM 702 O O . GLU A 1 92 ? -17.961 3.414 10.225 1.00 97.38 92 GLU A O 1
ATOM 707 N N . PHE A 1 93 ? -16.003 3.668 9.151 1.00 95.25 93 PHE A N 1
ATOM 708 C CA . PHE A 1 93 ? -16.315 2.745 8.064 1.00 95.25 93 PHE A CA 1
ATOM 709 C C . PHE A 1 93 ? -16.601 1.333 8.584 1.00 95.25 93 PHE A C 1
ATOM 711 O O . PHE A 1 93 ? -17.620 0.741 8.236 1.00 95.25 93 PHE A O 1
ATOM 718 N N . CYS A 1 94 ? -15.747 0.802 9.464 1.00 93.94 94 CYS A N 1
ATOM 719 C CA . CYS A 1 94 ? -15.951 -0.525 10.039 1.00 93.94 94 CYS A CA 1
ATOM 720 C C . CYS A 1 94 ? -17.269 -0.622 10.816 1.00 93.94 94 CYS A C 1
ATOM 722 O O . CYS A 1 94 ? -17.956 -1.631 10.699 1.00 93.94 94 CYS A O 1
ATOM 724 N N . LYS A 1 95 ? -17.646 0.419 11.569 1.00 97.06 95 LYS A N 1
ATOM 725 C CA . LYS A 1 95 ? -18.949 0.470 12.251 1.00 97.06 95 LYS A CA 1
ATOM 726 C C . LYS A 1 95 ? -20.112 0.491 11.265 1.00 97.06 95 LYS A C 1
ATOM 728 O O . LYS A 1 95 ? -21.094 -0.185 11.503 1.00 97.06 95 LYS A O 1
ATOM 733 N N . ALA A 1 96 ? -20.004 1.249 10.177 1.00 97.19 96 ALA A N 1
ATOM 734 C CA . ALA A 1 96 ? -21.077 1.363 9.191 1.00 97.19 96 ALA A CA 1
ATOM 735 C C . ALA A 1 96 ? -21.290 0.081 8.367 1.00 97.19 96 ALA A C 1
ATOM 737 O O . ALA A 1 96 ? -22.402 -0.172 7.915 1.00 97.19 96 ALA A O 1
ATOM 738 N N . VAL A 1 97 ? -20.229 -0.700 8.132 1.00 95.88 97 VAL A N 1
ATOM 739 C CA . VAL A 1 97 ? -20.279 -1.905 7.285 1.00 95.88 97 VAL A CA 1
ATOM 740 C C . VAL A 1 97 ? -20.473 -3.190 8.093 1.00 95.88 97 VAL A C 1
ATOM 742 O O . VAL A 1 97 ? -21.114 -4.117 7.603 1.00 95.88 97 VAL A O 1
ATOM 745 N N . TYR A 1 98 ? -19.910 -3.267 9.303 1.00 92.50 98 TYR A N 1
ATOM 746 C CA . TYR A 1 98 ? -19.865 -4.499 10.103 1.00 92.50 98 TYR A CA 1
ATOM 747 C C . TYR A 1 98 ? -20.518 -4.390 11.492 1.00 92.50 98 TYR A C 1
ATOM 749 O O . TYR A 1 98 ? -20.567 -5.401 12.194 1.00 92.50 98 TYR A O 1
ATOM 757 N N . GLY A 1 99 ? -20.941 -3.195 11.918 1.00 76.00 99 GLY A N 1
ATOM 758 C CA . GLY A 1 99 ? -21.620 -2.943 13.198 1.00 76.00 99 GLY A CA 1
ATOM 759 C C . GLY A 1 99 ? -23.126 -2.813 13.039 1.00 76.00 99 GLY A C 1
ATOM 760 O O . GLY A 1 99 ? -23.813 -3.068 14.051 1.00 76.00 99 GLY A O 1
#

Secondary structure (DSSP, 8-state):
--HHHHHHHHHHHHHHHTT-HHHHHHHHHT-EEE-TT--EEEE-SHHHHHHHHHHHHHHHH-GGGS-HHHHHHHHHHHHHHH---HHHHHHHHHHHHH-

Sequence (99 aa):
YDPIDTLTVSFAANRFAADDPRRAILIAVNHRDTDESGQLVRFRDNDCTGYVAGALAGAISGAKRLPGEWVENVLAANRKVYDIDIARNVGEFCKAVYG

Organism: NCBI:txid412755

InterPro domains:
  IPR005502 ADP-ribosylation/Crystallin J1 [PF03747] (5-68)
  IPR036705 ADP-ribosylation/Crystallin J1 superfamily [G3DSA:1.10.4080.10] (1-91)
  IPR036705 ADP-ribosylation/Crystallin J1 superfamily [SSF101478] (6-78)

pLDDT: mean 93.17, std 4.62, range [67.56, 98.06]

Foldseek 3Di:
DDVVCLVVLLVVLCVVCPQQLVSSLVSQLQAADADPVRHGPDHDPRVSSNVSNNVVSCVVNNPVNPDPVVVVVVQVCCCVPPVDRPVVVVVVVCVVPPD

Radius of gyration: 15.33 Å; chains: 1; bounding box: 40×32×38 Å